Protein AF-A0A9E4F9D2-F1 (afdb_monomer)

Sequence (145 aa):
MTLATIIHDRTNDGTSIVEFLFAVMRDELDGFKPCHRLDAAKLLVKYDRDEARNYLLDYPPEPSQPGLDSRSPVDTYFNQKLAKVIQESTDDGRTVCRFLINVMDGALSAFKPHHRLSAARELLENMPPPVVPAKNLITLEETRL

Mean predicted aligned error: 12.25 Å

Nearest PDB structures (foldseek):
  2nl9-assembly1_A  TM=3.332E-01  e=7.134E+00  Mus musculus
  3spf-assembly1_A  TM=2.859E-01  e=7.510E+00  Homo sapiens
  7ya5-assembly1_A  TM=2.833E-01  e=9.705E+00  Homo sapiens

Structure (mmCIF, N/CA/C/O backbone):
data_AF-A0A9E4F9D2-F1
#
_entry.id   AF-A0A9E4F9D2-F1
#
loop_
_atom_site.group_PDB
_atom_site.id
_atom_site.type_symbol
_atom_site.label_atom_id
_atom_site.label_alt_id
_atom_site.label_comp_id
_atom_site.label_asym_id
_atom_site.label_entity_id
_atom_site.label_seq_id
_atom_site.pdbx_PDB_ins_code
_atom_site.Cartn_x
_atom_site.Cartn_y
_atom_site.Cartn_z
_atom_site.occupancy
_atom_site.B_iso_or_equiv
_atom_site.auth_seq_id
_atom_site.auth_comp_id
_atom_site.auth_asym_id
_atom_site.auth_atom_id
_atom_site.pdbx_PDB_model_num
ATOM 1 N N . MET A 1 1 ? -10.529 3.020 21.271 1.00 57.06 1 MET A N 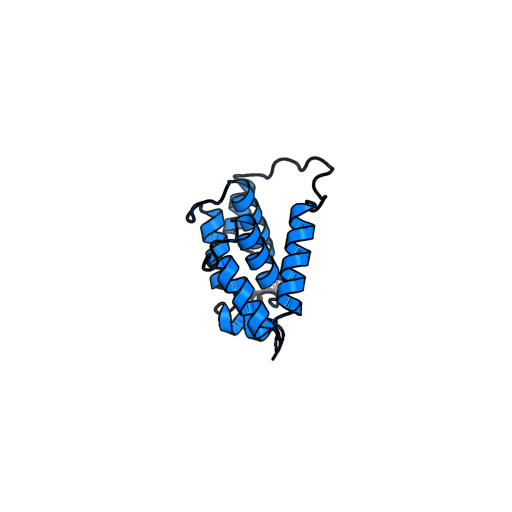1
ATOM 2 C CA . MET A 1 1 ? -9.262 2.618 20.618 1.00 57.06 1 MET A CA 1
ATOM 3 C C . MET A 1 1 ? -9.171 3.386 19.309 1.00 57.06 1 MET A C 1
ATOM 5 O O . MET A 1 1 ? -10.191 3.473 18.641 1.00 57.06 1 MET A O 1
ATOM 9 N N . THR A 1 2 ? -8.047 4.026 18.981 1.00 71.06 2 THR A N 1
ATOM 10 C CA . THR A 1 2 ? -7.971 4.861 17.765 1.00 71.06 2 THR A CA 1
ATOM 11 C C . THR A 1 2 ? -7.719 4.000 16.525 1.00 71.06 2 THR A C 1
ATOM 13 O O . THR A 1 2 ? -7.224 2.878 16.638 1.00 71.06 2 THR A O 1
ATOM 16 N N . LEU A 1 3 ? -8.046 4.520 15.335 1.00 66.06 3 LEU A N 1
ATOM 17 C CA . LEU A 1 3 ? -7.770 3.842 14.062 1.00 66.06 3 LEU A CA 1
ATOM 18 C C . LEU A 1 3 ? -6.274 3.525 13.905 1.00 66.06 3 LEU A C 1
ATOM 20 O O . LEU A 1 3 ? -5.932 2.416 13.517 1.00 66.06 3 LEU A O 1
ATOM 24 N N . ALA A 1 4 ? -5.400 4.445 14.318 1.00 65.06 4 ALA A N 1
ATOM 25 C CA . ALA A 1 4 ? -3.956 4.231 14.368 1.00 65.06 4 ALA A CA 1
ATOM 26 C C . ALA A 1 4 ? -3.570 3.002 15.210 1.00 65.06 4 ALA A C 1
ATOM 28 O O . ALA A 1 4 ? -2.831 2.146 14.733 1.00 65.06 4 ALA A O 1
ATOM 29 N N . THR A 1 5 ? -4.110 2.859 16.431 1.00 64.50 5 THR A N 1
ATOM 30 C CA . THR A 1 5 ? -3.840 1.681 17.281 1.00 64.50 5 THR A CA 1
ATOM 31 C C . THR A 1 5 ? -4.301 0.387 16.610 1.00 64.50 5 THR A C 1
ATOM 33 O O . THR A 1 5 ? -3.622 -0.629 16.674 1.00 64.50 5 THR A O 1
ATOM 36 N N . ILE A 1 6 ? -5.451 0.420 15.934 1.00 69.38 6 ILE A N 1
ATOM 37 C CA . ILE A 1 6 ? -5.986 -0.746 15.225 1.00 69.38 6 ILE A CA 1
ATOM 38 C C . ILE A 1 6 ? -5.085 -1.128 14.049 1.00 69.38 6 ILE A C 1
ATOM 40 O O . ILE A 1 6 ? -4.871 -2.318 13.826 1.00 69.38 6 ILE A O 1
ATOM 44 N N . ILE A 1 7 ? -4.570 -0.144 13.309 1.00 67.00 7 ILE A N 1
ATOM 45 C CA . ILE A 1 7 ? -3.649 -0.386 12.199 1.00 67.00 7 ILE A CA 1
ATOM 46 C C . ILE A 1 7 ? -2.367 -1.024 12.735 1.00 67.00 7 ILE A C 1
ATOM 48 O O . ILE A 1 7 ? -2.033 -2.108 12.272 1.00 67.00 7 ILE A O 1
ATOM 52 N N . HIS A 1 8 ? -1.728 -0.446 13.759 1.00 72.81 8 HIS A N 1
ATOM 53 C CA . HIS A 1 8 ? -0.533 -1.028 14.387 1.00 72.81 8 HIS A CA 1
ATOM 54 C C . HIS A 1 8 ? -0.723 -2.500 14.780 1.00 72.81 8 HIS A C 1
ATOM 56 O O . HIS A 1 8 ? 0.082 -3.349 14.394 1.00 72.81 8 HIS A O 1
ATOM 62 N N . ASP A 1 9 ? -1.821 -2.818 15.471 1.00 72.88 9 ASP A N 1
ATOM 63 C CA . ASP A 1 9 ? -2.114 -4.179 15.932 1.00 72.88 9 ASP A CA 1
ATOM 64 C C . ASP A 1 9 ? -2.363 -5.167 14.780 1.00 72.88 9 ASP A C 1
ATOM 66 O O . ASP A 1 9 ? -2.122 -6.367 14.914 1.00 72.88 9 ASP A O 1
ATOM 70 N N . ARG A 1 10 ? -2.912 -4.691 13.656 1.00 73.12 10 ARG A N 1
ATOM 71 C CA . ARG A 1 10 ? -3.367 -5.546 12.548 1.00 73.12 10 ARG A CA 1
ATOM 72 C C . ARG A 1 10 ? -2.365 -5.670 11.412 1.00 73.12 10 ARG A C 1
ATOM 74 O O . ARG A 1 10 ? -2.455 -6.638 10.665 1.00 73.12 10 ARG A O 1
ATOM 81 N N . THR A 1 11 ? -1.450 -4.717 11.274 1.00 73.38 11 THR A N 1
ATOM 82 C CA . THR A 1 11 ? -0.477 -4.669 10.176 1.00 73.38 11 THR A CA 1
ATOM 83 C C . THR A 1 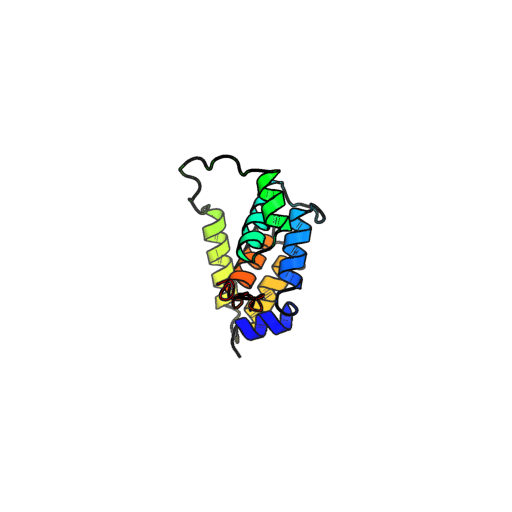11 ? 0.955 -4.917 10.642 1.00 73.38 11 THR A C 1
ATOM 85 O O . THR A 1 11 ? 1.887 -4.749 9.850 1.00 73.38 11 THR A O 1
ATOM 88 N N . ASN A 1 12 ? 1.125 -5.356 11.895 1.00 77.88 12 ASN A N 1
ATOM 89 C CA . ASN A 1 12 ? 2.418 -5.528 12.551 1.00 77.88 12 ASN A CA 1
ATOM 90 C C . ASN A 1 12 ? 3.228 -4.223 12.505 1.00 77.88 12 ASN A C 1
ATOM 92 O O . ASN A 1 12 ? 4.269 -4.153 11.854 1.00 77.88 12 ASN A O 1
ATOM 96 N N . ASP A 1 13 ? 2.699 -3.167 13.129 1.00 72.31 13 ASP A N 1
ATOM 97 C CA . ASP A 1 13 ? 3.336 -1.842 13.162 1.00 72.31 13 ASP A CA 1
ATOM 98 C C . ASP A 1 13 ? 3.541 -1.228 11.760 1.00 72.31 13 ASP A C 1
ATOM 100 O O . ASP A 1 13 ? 4.518 -0.540 11.483 1.00 72.31 13 ASP A O 1
ATOM 104 N N . GLY A 1 14 ? 2.644 -1.538 10.817 1.00 74.31 14 GLY A N 1
ATOM 105 C CA . GLY A 1 14 ? 2.768 -1.097 9.427 1.00 74.31 14 GLY A CA 1
ATOM 106 C C . GLY A 1 14 ? 3.733 -1.906 8.567 1.00 74.31 14 GLY A C 1
ATOM 107 O O . GLY A 1 14 ? 3.806 -1.663 7.360 1.00 74.31 14 GLY A O 1
ATOM 108 N N . THR A 1 15 ? 4.433 -2.886 9.146 1.00 80.62 15 THR A N 1
ATOM 109 C CA . THR A 1 15 ? 5.421 -3.719 8.444 1.00 80.62 15 THR A CA 1
ATOM 110 C C . THR A 1 15 ? 4.808 -4.406 7.230 1.00 80.62 15 THR A C 1
ATOM 112 O O . THR A 1 15 ? 5.342 -4.285 6.134 1.00 80.62 15 THR A O 1
ATOM 115 N N . SER A 1 16 ? 3.633 -5.021 7.383 1.00 81.50 16 SER A N 1
ATOM 116 C CA . SER A 1 16 ? 2.950 -5.705 6.271 1.00 81.50 16 SER A CA 1
ATOM 117 C C . SER A 1 16 ? 2.554 -4.766 5.123 1.00 81.50 16 SER A C 1
ATOM 119 O O . SER A 1 16 ? 2.567 -5.168 3.962 1.00 81.50 16 SER A O 1
ATOM 121 N N . ILE A 1 17 ? 2.256 -3.492 5.414 1.00 82.38 17 ILE A N 1
ATOM 122 C CA . ILE A 1 17 ? 1.947 -2.497 4.376 1.00 82.38 17 ILE A CA 1
ATOM 123 C C . ILE A 1 17 ? 3.220 -2.140 3.601 1.00 82.38 17 ILE A C 1
ATOM 125 O O . ILE A 1 17 ? 3.205 -2.029 2.376 1.00 82.38 17 ILE A O 1
ATOM 129 N N . VAL A 1 18 ? 4.336 -1.979 4.315 1.00 84.75 18 VAL A N 1
ATOM 130 C CA . VAL A 1 18 ? 5.647 -1.688 3.724 1.00 84.75 18 VAL A CA 1
ATOM 131 C C . VAL A 1 18 ? 6.144 -2.870 2.888 1.00 84.75 18 VAL A C 1
ATOM 133 O O . VAL A 1 18 ? 6.594 -2.662 1.764 1.00 84.75 18 VAL A O 1
ATOM 136 N N . GLU A 1 19 ? 6.014 -4.099 3.388 1.00 86.56 19 GLU A N 1
ATOM 137 C CA . GLU A 1 19 ? 6.343 -5.331 2.659 1.00 86.56 19 GLU A CA 1
ATOM 138 C C . GLU A 1 19 ? 5.520 -5.461 1.377 1.00 86.56 19 GLU A C 1
ATOM 140 O O . GLU A 1 19 ? 6.087 -5.701 0.313 1.00 86.56 19 GLU A O 1
ATOM 145 N N . PHE A 1 20 ? 4.207 -5.211 1.446 1.00 89.88 20 PHE A N 1
ATOM 146 C CA . PHE A 1 20 ? 3.351 -5.180 0.262 1.00 89.88 20 PHE A CA 1
ATOM 147 C C . PHE A 1 20 ? 3.852 -4.167 -0.778 1.00 89.88 20 PHE A C 1
ATOM 149 O O . PHE A 1 20 ? 3.965 -4.497 -1.958 1.00 89.88 20 PHE A O 1
ATOM 156 N N . LEU A 1 21 ? 4.180 -2.940 -0.362 1.00 88.75 21 LEU A N 1
ATOM 157 C CA . LEU A 1 21 ? 4.671 -1.916 -1.285 1.00 88.75 21 LEU A CA 1
ATOM 158 C C . LEU A 1 21 ? 6.021 -2.285 -1.910 1.00 88.75 21 LEU A C 1
ATOM 160 O O . LEU A 1 21 ? 6.216 -2.041 -3.101 1.00 88.75 21 LEU A O 1
ATOM 164 N N . PHE A 1 22 ? 6.931 -2.896 -1.146 1.00 89.50 22 PHE A N 1
ATOM 165 C CA . PHE A 1 22 ? 8.183 -3.420 -1.694 1.00 89.50 22 PHE A CA 1
ATOM 166 C C . PHE A 1 22 ? 7.932 -4.542 -2.703 1.00 89.50 22 PHE A C 1
ATOM 168 O O . PHE A 1 22 ? 8.515 -4.505 -3.785 1.00 89.50 22 PHE A O 1
ATOM 175 N N . ALA A 1 23 ? 7.020 -5.469 -2.405 1.00 89.31 23 ALA A N 1
ATOM 176 C CA . ALA A 1 23 ? 6.654 -6.550 -3.315 1.00 89.31 23 ALA A CA 1
ATOM 177 C C . ALA A 1 23 ? 6.051 -6.016 -4.629 1.00 89.31 23 ALA A C 1
ATOM 179 O O . ALA A 1 23 ? 6.384 -6.496 -5.712 1.00 89.31 23 ALA A O 1
ATOM 180 N N . VAL A 1 24 ? 5.226 -4.961 -4.572 1.00 90.19 24 VAL A N 1
ATOM 181 C CA . VAL A 1 24 ? 4.737 -4.269 -5.781 1.00 90.19 24 VAL A CA 1
ATOM 182 C C . VAL A 1 24 ? 5.885 -3.606 -6.547 1.00 90.19 24 VAL A C 1
ATOM 184 O O . VAL A 1 24 ? 5.975 -3.760 -7.763 1.00 90.19 24 VAL A O 1
ATOM 187 N N . MET A 1 25 ? 6.761 -2.864 -5.862 1.00 91.75 25 MET A N 1
ATOM 188 C CA . MET A 1 25 ? 7.877 -2.143 -6.487 1.00 91.75 25 MET A CA 1
ATOM 189 C C . MET A 1 25 ? 8.853 -3.091 -7.202 1.00 91.75 25 MET A C 1
ATOM 191 O O . MET A 1 25 ? 9.289 -2.800 -8.318 1.00 91.75 25 MET A O 1
ATOM 195 N N . ARG A 1 26 ? 9.154 -4.235 -6.578 1.00 90.94 26 ARG A N 1
ATOM 196 C CA . ARG A 1 26 ? 10.083 -5.263 -7.072 1.00 90.94 26 ARG A CA 1
ATOM 197 C C . ARG A 1 26 ? 9.474 -6.225 -8.092 1.00 90.94 26 ARG A C 1
ATOM 199 O O . ARG A 1 26 ? 10.175 -7.112 -8.562 1.00 90.94 26 ARG A O 1
ATOM 206 N N . ASP A 1 27 ? 8.210 -6.021 -8.469 1.00 90.50 27 ASP A N 1
ATOM 207 C CA . ASP A 1 27 ? 7.481 -6.893 -9.398 1.00 90.50 27 ASP A CA 1
ATOM 208 C C . ASP A 1 27 ? 7.313 -8.339 -8.898 1.00 90.50 27 ASP A C 1
ATOM 210 O O . ASP A 1 27 ? 7.310 -9.290 -9.674 1.00 90.50 27 ASP A O 1
ATOM 214 N N . GLU A 1 28 ? 7.168 -8.513 -7.585 1.00 91.12 28 GLU A N 1
ATOM 215 C CA . GLU A 1 28 ? 6.971 -9.818 -6.938 1.00 91.12 28 GLU A CA 1
ATOM 216 C C . GLU A 1 28 ? 5.489 -10.243 -6.924 1.00 91.12 28 GLU A C 1
ATOM 218 O O . GLU A 1 28 ? 5.163 -11.362 -6.530 1.00 91.12 28 GLU A O 1
ATOM 223 N N . LEU A 1 29 ? 4.577 -9.352 -7.340 1.00 87.19 29 LEU A N 1
ATOM 224 C CA . LEU A 1 29 ? 3.130 -9.574 -7.347 1.00 87.19 29 LEU A CA 1
ATOM 225 C C . LEU A 1 29 ? 2.532 -9.446 -8.750 1.00 87.19 29 LEU A C 1
ATOM 227 O O . LEU A 1 29 ? 2.694 -8.433 -9.433 1.00 87.19 29 LEU A O 1
ATOM 231 N N . ASP A 1 30 ? 1.716 -10.430 -9.124 1.00 85.06 30 ASP A N 1
ATOM 232 C CA . ASP A 1 30 ? 1.030 -10.445 -10.413 1.00 85.06 30 ASP A CA 1
ATOM 233 C C . ASP A 1 30 ? 0.006 -9.308 -10.571 1.00 85.06 30 ASP A C 1
ATOM 235 O O . ASP A 1 30 ? -0.683 -8.881 -9.638 1.00 85.06 30 ASP A O 1
ATOM 239 N N . GLY A 1 31 ? -0.142 -8.840 -11.812 1.00 83.88 31 GLY A N 1
ATOM 240 C CA . GLY A 1 31 ? -1.143 -7.843 -12.205 1.00 83.88 31 GLY A CA 1
ATOM 241 C C . GLY A 1 31 ? -0.723 -6.382 -12.004 1.00 83.88 31 GLY A C 1
ATOM 242 O O . GLY A 1 31 ? -1.426 -5.478 -12.471 1.00 83.88 31 GLY A O 1
ATOM 243 N N . PHE A 1 32 ? 0.428 -6.112 -11.383 1.00 87.75 32 PHE A N 1
ATOM 244 C CA . PHE A 1 32 ? 0.931 -4.754 -11.173 1.00 87.75 32 PHE A CA 1
ATOM 245 C C . PHE A 1 32 ? 1.758 -4.245 -12.366 1.00 87.75 32 PHE A C 1
ATOM 247 O O . PHE A 1 32 ? 2.914 -4.591 -12.582 1.00 87.75 32 PHE A O 1
ATOM 254 N N . LYS A 1 33 ? 1.142 -3.357 -13.153 1.00 86.31 33 LYS A N 1
ATOM 255 C CA . LYS A 1 33 ? 1.801 -2.593 -14.234 1.00 86.31 33 LYS A CA 1
ATOM 256 C C . LYS A 1 33 ? 2.935 -1.676 -13.727 1.00 86.31 33 LYS A C 1
ATOM 258 O O . LYS A 1 33 ? 2.846 -1.228 -12.585 1.00 86.31 33 LYS A O 1
ATOM 263 N N . PRO A 1 34 ? 3.893 -1.266 -14.587 1.00 85.94 34 PRO A N 1
ATOM 264 C CA . PRO A 1 34 ? 4.993 -0.365 -14.215 1.00 85.94 34 PRO A CA 1
ATOM 265 C C . PRO A 1 34 ? 4.570 0.926 -13.495 1.00 85.94 34 PRO A C 1
ATOM 267 O O . PRO A 1 34 ? 5.210 1.326 -12.529 1.00 85.94 34 PRO A O 1
ATOM 270 N N . CYS A 1 35 ? 3.446 1.540 -13.888 1.00 82.44 35 CYS A N 1
ATOM 271 C CA . CYS A 1 35 ? 2.925 2.737 -13.215 1.00 82.44 35 CYS A CA 1
ATOM 272 C C . CYS A 1 35 ? 2.605 2.500 -11.728 1.00 82.44 35 CYS A C 1
ATOM 274 O O . CYS A 1 35 ? 2.870 3.360 -10.898 1.00 82.44 35 CYS A O 1
ATOM 276 N N . HIS A 1 36 ? 2.124 1.307 -11.368 1.00 86.25 36 HIS A N 1
ATOM 277 C CA . HIS A 1 36 ? 1.863 0.941 -9.978 1.00 86.25 36 HIS A CA 1
ATOM 278 C C . HIS A 1 36 ? 3.154 0.757 -9.170 1.00 86.25 36 HIS A C 1
ATOM 280 O O . HIS A 1 36 ? 3.166 1.028 -7.973 1.00 86.25 36 HIS A O 1
ATOM 286 N N . ARG A 1 37 ? 4.242 0.316 -9.814 1.00 89.50 37 ARG A N 1
ATOM 287 C CA . ARG A 1 37 ? 5.562 0.167 -9.177 1.00 89.50 37 ARG A CA 1
ATOM 288 C C . ARG A 1 37 ? 6.145 1.531 -8.829 1.00 89.50 37 ARG A C 1
ATOM 290 O O . ARG A 1 37 ? 6.618 1.732 -7.715 1.00 89.50 37 ARG A O 1
ATOM 297 N N . LEU A 1 38 ? 6.012 2.491 -9.749 1.00 87.19 38 LEU A N 1
ATOM 298 C CA . LEU A 1 38 ? 6.362 3.892 -9.507 1.00 87.19 38 LEU A CA 1
ATOM 299 C C . LEU A 1 38 ? 5.519 4.498 -8.380 1.00 87.19 38 LEU A C 1
ATOM 301 O O . LEU A 1 38 ? 6.056 5.197 -7.525 1.00 87.19 38 LEU A O 1
ATOM 305 N N . ASP A 1 39 ? 4.217 4.216 -8.340 1.00 84.56 39 ASP A N 1
ATOM 306 C CA . ASP A 1 39 ? 3.350 4.700 -7.262 1.00 84.56 39 ASP A CA 1
ATOM 307 C C . ASP A 1 39 ? 3.703 4.071 -5.905 1.00 84.56 39 ASP A C 1
ATOM 309 O O . ASP A 1 39 ? 3.745 4.779 -4.898 1.00 84.56 39 ASP A O 1
ATOM 313 N N . ALA A 1 40 ? 4.048 2.780 -5.871 1.00 86.12 40 ALA A N 1
ATOM 314 C CA . ALA A 1 40 ? 4.552 2.123 -4.668 1.00 86.12 40 ALA A CA 1
ATOM 315 C C . ALA A 1 40 ? 5.878 2.740 -4.192 1.00 86.12 40 ALA A C 1
ATOM 317 O O . ALA A 1 40 ? 6.016 3.055 -3.009 1.00 86.12 40 ALA A O 1
ATOM 318 N N . ALA A 1 41 ? 6.817 3.001 -5.106 1.00 86.62 41 ALA A N 1
ATOM 319 C CA . ALA A 1 41 ? 8.082 3.659 -4.790 1.00 86.62 41 ALA A CA 1
ATOM 320 C C . ALA A 1 41 ? 7.872 5.081 -4.235 1.00 86.62 41 ALA A C 1
ATOM 322 O O . ALA A 1 41 ? 8.468 5.444 -3.221 1.00 86.62 41 ALA A O 1
ATOM 323 N N . LYS A 1 42 ? 6.961 5.873 -4.821 1.00 84.69 42 LYS A N 1
ATOM 324 C CA . LYS A 1 42 ? 6.591 7.204 -4.298 1.00 84.69 42 LYS A CA 1
ATOM 325 C C . LYS A 1 42 ? 6.031 7.127 -2.876 1.00 84.69 42 LYS A C 1
ATOM 327 O O . LYS A 1 42 ? 6.382 7.958 -2.038 1.00 84.69 42 LYS A O 1
ATOM 332 N N . LEU A 1 43 ? 5.176 6.138 -2.597 1.00 83.75 43 LEU A N 1
ATOM 333 C CA . LEU A 1 43 ? 4.650 5.910 -1.250 1.00 83.75 43 LEU A CA 1
ATOM 334 C C . LEU A 1 43 ? 5.773 5.526 -0.279 1.00 83.75 43 LEU A C 1
ATOM 336 O O . LEU A 1 43 ? 5.848 6.108 0.795 1.00 83.75 43 LEU A O 1
ATOM 340 N N . LEU A 1 44 ? 6.683 4.629 -0.665 1.00 84.44 44 LEU A N 1
ATOM 341 C CA . LEU A 1 44 ? 7.817 4.202 0.164 1.00 84.44 44 LEU A CA 1
ATOM 342 C C . LEU A 1 44 ? 8.809 5.339 0.470 1.00 84.44 44 LEU A C 1
ATOM 344 O O . LEU A 1 44 ? 9.312 5.420 1.591 1.00 84.44 44 LEU A O 1
ATOM 348 N N . VAL A 1 45 ? 9.054 6.257 -0.471 1.00 83.19 45 VAL A N 1
ATOM 349 C CA . VAL A 1 45 ? 9.925 7.429 -0.247 1.00 83.19 45 VAL A CA 1
ATOM 350 C C . VAL A 1 45 ? 9.373 8.358 0.835 1.00 83.19 45 VAL A C 1
ATOM 352 O O . VAL A 1 45 ? 10.149 8.896 1.625 1.00 83.19 45 VAL A O 1
ATOM 355 N N . LYS A 1 46 ? 8.045 8.499 0.941 1.00 74.50 46 LYS A N 1
ATOM 356 C CA . LYS A 1 46 ? 7.398 9.277 2.016 1.00 74.50 46 LYS A CA 1
ATOM 357 C C . LYS A 1 46 ? 7.691 8.709 3.418 1.00 74.50 46 LYS A C 1
ATOM 359 O O . LYS A 1 46 ? 7.572 9.440 4.395 1.00 74.50 46 LYS A O 1
ATOM 364 N N . TYR A 1 47 ? 8.108 7.444 3.507 1.00 71.88 47 TYR A N 1
ATOM 365 C CA . TYR A 1 47 ? 8.485 6.743 4.743 1.00 71.88 47 TYR A CA 1
ATOM 366 C C . TYR A 1 47 ? 10.004 6.513 4.857 1.00 71.88 47 TYR A C 1
ATOM 368 O O . TYR A 1 47 ? 10.440 5.594 5.550 1.00 71.88 47 TYR A O 1
ATOM 376 N N . ASP A 1 48 ? 10.799 7.343 4.172 1.00 77.31 48 ASP A N 1
ATOM 377 C CA . ASP A 1 48 ? 12.267 7.378 4.232 1.00 77.31 48 ASP A CA 1
ATOM 378 C C . ASP A 1 48 ? 12.933 6.023 3.932 1.00 77.31 48 ASP A C 1
ATOM 380 O O . ASP A 1 48 ? 13.814 5.535 4.642 1.00 77.31 48 ASP A O 1
ATOM 384 N N . ARG A 1 49 ? 12.464 5.364 2.865 1.00 80.12 49 ARG A N 1
ATOM 385 C CA . ARG A 1 49 ? 13.065 4.129 2.352 1.00 80.12 49 ARG A CA 1
ATOM 386 C C . ARG A 1 49 ? 14.042 4.441 1.221 1.00 80.12 49 ARG A C 1
ATOM 388 O O . ARG A 1 49 ? 13.628 4.717 0.096 1.00 80.12 49 ARG A O 1
ATOM 395 N N . ASP A 1 50 ? 15.336 4.348 1.519 1.00 78.62 50 ASP A N 1
ATOM 396 C CA . ASP A 1 50 ? 16.419 4.652 0.570 1.00 78.62 50 ASP A CA 1
ATOM 397 C C . ASP A 1 50 ? 16.371 3.790 -0.699 1.00 78.62 50 ASP A C 1
ATOM 399 O O . ASP A 1 50 ? 16.613 4.286 -1.796 1.00 78.62 50 ASP A O 1
ATOM 403 N N . GLU A 1 51 ? 15.981 2.519 -0.581 1.00 82.12 51 GLU A N 1
ATOM 404 C CA . GLU A 1 51 ? 15.829 1.621 -1.733 1.00 82.12 51 GLU A CA 1
ATOM 405 C C . GLU A 1 51 ? 14.794 2.148 -2.742 1.00 82.12 51 GLU A C 1
ATOM 407 O O . GLU A 1 51 ? 15.039 2.141 -3.946 1.00 82.12 51 GLU A O 1
ATOM 412 N N . ALA A 1 52 ? 13.670 2.688 -2.262 1.00 80.94 52 ALA A N 1
ATOM 413 C CA . ALA A 1 52 ? 12.655 3.285 -3.126 1.00 80.94 52 ALA A CA 1
ATOM 414 C C . ALA A 1 52 ? 13.117 4.617 -3.735 1.00 80.94 52 ALA A C 1
ATOM 416 O O . ALA A 1 52 ? 12.753 4.942 -4.866 1.00 80.94 52 ALA A O 1
ATOM 417 N N . ARG A 1 53 ? 13.949 5.379 -3.012 1.00 83.69 53 ARG A N 1
ATOM 418 C CA . ARG A 1 53 ? 14.569 6.602 -3.540 1.00 83.69 53 ARG A CA 1
ATOM 419 C C . ARG A 1 53 ? 15.496 6.271 -4.708 1.00 83.69 53 ARG A C 1
ATOM 421 O O . ARG A 1 53 ? 15.395 6.920 -5.743 1.00 83.69 53 ARG A O 1
ATOM 428 N N . ASN A 1 54 ? 16.327 5.238 -4.567 1.00 84.00 54 ASN A N 1
ATOM 429 C CA . ASN A 1 54 ? 17.213 4.763 -5.632 1.00 84.00 54 ASN A CA 1
ATOM 430 C C . ASN A 1 54 ? 16.416 4.239 -6.833 1.00 84.00 54 ASN A C 1
ATOM 432 O O . ASN A 1 54 ? 16.708 4.608 -7.965 1.00 84.00 54 ASN A O 1
ATOM 436 N N . TYR A 1 55 ? 15.340 3.487 -6.585 1.00 84.06 55 TYR A N 1
ATOM 437 C CA . TYR A 1 55 ? 14.448 3.021 -7.646 1.00 84.06 55 TYR A CA 1
ATOM 438 C C . TYR A 1 55 ? 13.889 4.174 -8.499 1.00 84.06 55 TYR A C 1
ATOM 440 O O . TYR A 1 55 ? 13.859 4.081 -9.723 1.00 84.06 55 TYR A O 1
ATOM 448 N N . LEU A 1 56 ? 13.479 5.288 -7.878 1.00 82.69 56 LEU A N 1
ATOM 449 C CA . LEU A 1 56 ? 12.988 6.468 -8.606 1.00 82.69 56 LEU A CA 1
ATOM 450 C C . LEU A 1 56 ? 14.086 7.237 -9.360 1.00 82.69 56 LEU A C 1
ATOM 452 O O . LEU A 1 56 ? 13.755 8.012 -10.254 1.00 82.69 56 LEU A O 1
ATOM 456 N N . LEU A 1 57 ? 15.364 7.056 -9.012 1.00 82.69 57 LEU A N 1
ATOM 457 C CA . LEU A 1 57 ? 16.484 7.614 -9.778 1.00 82.69 57 LEU A CA 1
ATOM 458 C C . LEU A 1 57 ? 16.748 6.797 -11.046 1.00 82.69 57 LEU A C 1
ATOM 460 O O . LEU A 1 57 ? 16.999 7.380 -12.098 1.00 82.69 57 LEU A O 1
ATOM 464 N N . ASP A 1 58 ? 16.644 5.470 -10.948 1.00 80.88 58 ASP A N 1
ATOM 465 C CA . ASP A 1 58 ? 16.845 4.550 -12.075 1.00 80.88 58 ASP A CA 1
ATOM 466 C C . ASP A 1 58 ? 15.648 4.540 -13.040 1.00 80.88 58 ASP A C 1
ATOM 468 O O . ASP A 1 58 ? 15.805 4.338 -14.246 1.00 80.88 58 ASP A O 1
ATOM 472 N N . TYR A 1 59 ? 14.449 4.805 -12.516 1.00 75.06 59 TYR A N 1
ATOM 473 C CA . TYR A 1 59 ? 13.198 4.888 -13.266 1.00 75.06 59 TYR A CA 1
ATOM 474 C C . TYR A 1 59 ? 12.512 6.230 -12.989 1.00 75.06 59 TYR A C 1
ATOM 476 O O . TYR A 1 59 ? 11.483 6.269 -12.300 1.00 75.06 59 TYR A O 1
ATOM 484 N N . PRO A 1 60 ? 13.070 7.346 -13.496 1.00 66.25 60 PRO A N 1
ATOM 485 C CA . PRO A 1 60 ? 12.488 8.656 -13.271 1.00 66.25 60 PRO A CA 1
ATOM 486 C C . PRO A 1 60 ? 11.058 8.666 -13.822 1.00 66.25 60 PRO A C 1
ATOM 488 O O . PRO A 1 60 ? 10.834 8.221 -14.953 1.00 66.25 60 PRO A O 1
ATOM 491 N N . PRO A 1 61 ? 10.069 9.142 -13.044 1.00 63.16 61 PRO A N 1
ATOM 492 C CA . PRO A 1 61 ? 8.722 9.291 -13.564 1.00 63.16 61 PRO A CA 1
ATOM 493 C C . PRO A 1 61 ? 8.780 10.209 -14.785 1.00 63.16 61 PRO A C 1
ATOM 495 O O . PRO A 1 61 ? 9.454 11.242 -14.746 1.00 63.16 61 PRO A O 1
ATOM 498 N N . GLU A 1 62 ? 8.084 9.842 -15.866 1.00 61.47 62 GLU A N 1
ATOM 499 C CA . GLU A 1 62 ? 7.937 10.754 -16.999 1.00 61.47 62 GLU A CA 1
ATOM 500 C C . GLU A 1 62 ? 7.432 12.110 -16.482 1.00 61.47 62 GLU A C 1
ATOM 502 O O . GLU A 1 62 ? 6.581 12.130 -15.582 1.00 61.47 62 GLU A O 1
ATOM 507 N N . PRO A 1 63 ? 7.963 13.238 -16.993 1.00 53.22 63 PRO A N 1
ATOM 508 C CA . PRO A 1 63 ? 7.532 14.557 -16.561 1.00 53.22 63 PRO A CA 1
ATOM 509 C C . PRO A 1 63 ? 6.015 14.635 -16.693 1.00 53.22 63 PRO A C 1
ATOM 511 O O . PRO A 1 63 ? 5.471 14.514 -17.792 1.00 53.22 63 PRO A O 1
ATOM 514 N N . SER A 1 64 ? 5.342 14.785 -15.551 1.00 50.72 64 SER A N 1
ATOM 515 C CA . SER A 1 64 ? 3.890 14.841 -15.470 1.00 50.72 64 SER A CA 1
ATOM 516 C C . SER A 1 64 ? 3.387 15.861 -16.483 1.00 50.72 64 SER A C 1
ATOM 518 O O . SER A 1 64 ? 3.698 17.049 -16.369 1.00 50.72 64 SER A O 1
ATOM 520 N N . GLN A 1 65 ? 2.616 15.423 -17.482 1.00 44.12 65 GLN A N 1
ATOM 521 C CA . GLN A 1 65 ? 1.896 16.373 -18.318 1.00 44.12 65 GLN A CA 1
ATOM 522 C C . GLN A 1 65 ? 1.012 17.228 -17.394 1.00 44.12 65 GLN A C 1
ATOM 524 O O . GLN A 1 65 ? 0.274 16.663 -16.576 1.00 44.12 65 GLN A O 1
ATOM 529 N N . PRO A 1 66 ? 1.087 18.568 -17.474 1.00 37.53 66 PRO A N 1
ATOM 530 C CA . PRO A 1 66 ? 0.263 19.440 -16.649 1.00 37.53 66 PRO A CA 1
ATOM 531 C C . PRO A 1 66 ? -1.211 19.164 -16.980 1.00 37.53 66 PRO A C 1
ATOM 533 O O . PRO A 1 66 ? -1.680 19.491 -18.067 1.00 37.53 66 PRO A O 1
ATOM 536 N N . GLY A 1 67 ? -1.922 18.492 -16.069 1.00 45.25 67 GLY A N 1
ATOM 537 C CA . GLY A 1 67 ? -3.333 18.120 -16.247 1.00 45.25 67 GLY A CA 1
ATOM 538 C C . GLY A 1 67 ? -3.770 16.793 -15.611 1.00 45.25 67 GLY A C 1
ATOM 539 O O . GLY A 1 67 ? -4.968 16.583 -15.416 1.00 45.25 67 GLY A O 1
ATOM 540 N N . LEU A 1 68 ? -2.833 15.914 -15.236 1.00 44.47 68 LEU A N 1
ATOM 541 C CA . LEU A 1 68 ? -3.135 14.581 -14.681 1.00 44.47 68 LEU A CA 1
ATOM 542 C C . LEU A 1 68 ? -3.315 14.523 -13.149 1.00 44.47 68 LEU A C 1
ATOM 544 O O . LEU A 1 68 ? -3.335 13.440 -12.577 1.00 44.47 68 LEU A O 1
ATOM 548 N N . ASP A 1 69 ? -3.541 15.666 -12.492 1.00 44.22 69 ASP A N 1
ATOM 549 C CA . ASP A 1 69 ? -4.085 15.728 -11.117 1.00 44.22 69 ASP A CA 1
ATOM 550 C C . ASP A 1 69 ? -5.616 15.574 -11.076 1.00 44.22 69 ASP A C 1
ATOM 552 O O . ASP A 1 69 ? -6.266 15.693 -10.032 1.00 44.22 69 ASP A O 1
ATOM 556 N N . SER A 1 70 ? -6.232 15.292 -12.220 1.00 43.47 70 SER A N 1
ATOM 557 C CA . SER A 1 70 ? -7.643 14.959 -12.291 1.00 43.47 70 SER A CA 1
ATOM 558 C C . SER A 1 70 ? -7.833 13.527 -11.791 1.00 43.47 70 SER A C 1
ATOM 560 O O . SER A 1 70 ? -7.751 12.571 -12.557 1.00 43.47 70 SER A O 1
ATOM 562 N N . ARG A 1 71 ? -8.092 13.385 -10.478 1.00 48.38 71 ARG A N 1
ATOM 563 C CA . ARG A 1 71 ? -8.714 12.184 -9.888 1.00 48.38 71 ARG A CA 1
ATOM 564 C C . ARG A 1 71 ? -9.715 11.640 -10.900 1.00 48.38 71 ARG A C 1
ATOM 566 O O . ARG A 1 71 ? -10.671 12.345 -11.239 1.00 48.38 71 ARG A O 1
ATOM 573 N N . SER A 1 72 ? -9.483 10.436 -11.416 1.00 47.31 72 SER A N 1
ATOM 574 C CA . SER A 1 72 ? -10.369 9.882 -12.431 1.00 47.31 72 SER A CA 1
ATOM 575 C C . SER A 1 72 ? -11.799 9.866 -11.870 1.00 47.31 72 SER A C 1
ATOM 577 O O . SER A 1 72 ? -11.993 9.596 -10.677 1.00 47.31 72 SER A O 1
ATOM 579 N N . PRO A 1 73 ? -12.838 10.124 -12.680 1.00 48.16 73 PRO A N 1
ATOM 580 C CA . PRO A 1 73 ? -14.224 9.929 -12.251 1.00 48.16 73 PRO A CA 1
ATOM 581 C C . PRO A 1 73 ? -14.450 8.523 -11.665 1.00 48.16 73 PRO A C 1
ATOM 583 O O . PRO A 1 73 ? -15.262 8.345 -10.758 1.00 48.16 73 PRO A O 1
ATOM 586 N N . VAL A 1 74 ? -13.667 7.541 -12.132 1.00 48.91 74 VAL A N 1
ATOM 587 C CA . VAL A 1 74 ? -13.645 6.162 -11.629 1.00 48.91 74 VAL A CA 1
ATOM 588 C C . VAL A 1 74 ? -13.073 6.082 -10.212 1.00 48.91 74 VAL A C 1
ATOM 590 O O . VAL A 1 74 ? -13.678 5.428 -9.366 1.00 48.91 74 VAL A O 1
ATOM 593 N N . ASP A 1 75 ? -11.982 6.796 -9.920 1.00 51.81 75 ASP A N 1
ATOM 594 C CA . ASP A 1 75 ? -11.411 6.879 -8.567 1.00 51.81 75 ASP A CA 1
ATOM 595 C C . ASP A 1 75 ? -12.384 7.571 -7.615 1.00 51.81 75 ASP A C 1
ATOM 597 O O . ASP A 1 75 ? -12.542 7.170 -6.469 1.00 51.81 75 ASP A O 1
ATOM 601 N N . THR A 1 76 ? -13.096 8.587 -8.102 1.00 52.72 76 THR A N 1
ATOM 602 C CA . THR A 1 76 ? -14.094 9.318 -7.313 1.00 52.72 76 THR A CA 1
ATOM 603 C C . THR A 1 76 ? -15.282 8.423 -6.957 1.00 52.72 76 THR A C 1
ATOM 605 O O . THR A 1 76 ? -15.694 8.385 -5.800 1.00 52.72 76 THR A O 1
ATOM 608 N N . TYR A 1 77 ? -15.792 7.645 -7.916 1.00 50.62 77 TYR A N 1
ATOM 609 C CA . TYR A 1 77 ? -16.867 6.680 -7.679 1.00 50.62 77 TYR A CA 1
ATO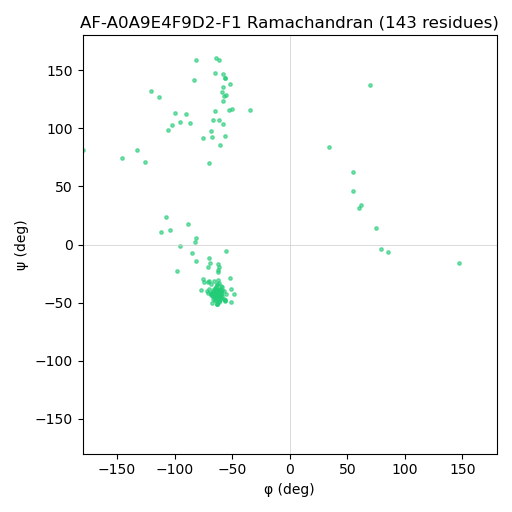M 610 C C . TYR A 1 77 ? -16.422 5.524 -6.774 1.00 50.62 77 TYR A C 1
ATOM 612 O O . TYR A 1 77 ? -17.166 5.114 -5.882 1.00 50.62 77 TYR A O 1
ATOM 620 N N . PHE A 1 78 ? -15.202 5.015 -6.963 1.00 54.78 78 PHE A N 1
ATOM 621 C CA . PHE A 1 78 ? -14.628 3.996 -6.090 1.00 54.78 78 PHE A CA 1
ATOM 622 C C . PHE A 1 78 ? -14.469 4.519 -4.663 1.00 54.78 78 PHE A C 1
ATOM 624 O O . PHE A 1 78 ? -14.931 3.864 -3.736 1.00 54.78 78 PHE A O 1
ATOM 631 N N . ASN A 1 79 ? -13.924 5.725 -4.490 1.00 54.19 79 ASN A N 1
ATOM 632 C CA . ASN A 1 79 ? -13.784 6.376 -3.189 1.00 54.19 79 ASN A CA 1
ATOM 633 C C . ASN A 1 79 ? -15.145 6.623 -2.530 1.00 54.19 79 ASN A C 1
ATOM 635 O O . ASN A 1 79 ? -15.280 6.412 -1.333 1.00 54.19 79 ASN A O 1
ATOM 639 N N . GLN A 1 80 ? -16.175 6.992 -3.297 1.00 54.94 80 GLN A N 1
ATOM 640 C CA . GLN A 1 80 ? -17.540 7.142 -2.783 1.00 54.94 80 GLN A CA 1
ATOM 641 C C . GLN A 1 80 ? -18.160 5.802 -2.378 1.00 54.94 80 GLN A C 1
ATOM 643 O O . GLN A 1 80 ? -18.798 5.717 -1.334 1.00 54.94 80 GLN A O 1
ATOM 648 N N . LYS A 1 81 ? -17.971 4.742 -3.170 1.00 56.16 81 LYS A N 1
ATOM 649 C CA . LYS A 1 81 ? -18.483 3.401 -2.859 1.00 56.16 81 LYS A CA 1
ATOM 650 C C . LYS A 1 81 ? -17.737 2.773 -1.682 1.00 56.16 81 LYS A C 1
ATOM 652 O O . LYS A 1 81 ? -18.364 2.137 -0.844 1.00 56.16 81 LYS A O 1
ATOM 657 N N . LEU A 1 82 ? -16.429 2.994 -1.601 1.00 55.59 82 LEU A N 1
ATOM 658 C CA . LEU A 1 82 ? -15.575 2.614 -0.486 1.00 55.59 82 LEU A CA 1
ATOM 659 C C . LEU A 1 82 ? -15.990 3.358 0.785 1.00 55.59 82 LEU A C 1
ATOM 661 O O . LEU A 1 82 ? -16.275 2.711 1.784 1.00 55.59 82 LEU A O 1
ATOM 665 N N . ALA A 1 83 ? -16.120 4.685 0.724 1.00 56.16 83 ALA A N 1
ATOM 666 C CA . ALA A 1 83 ? -16.601 5.507 1.832 1.00 56.16 83 ALA A CA 1
ATOM 667 C C . ALA A 1 83 ? -18.008 5.091 2.278 1.00 56.16 83 ALA A C 1
ATOM 669 O O . ALA A 1 83 ? -18.268 5.009 3.472 1.00 56.16 83 ALA A O 1
ATOM 670 N N . LYS A 1 84 ? -18.893 4.752 1.335 1.00 56.50 84 LYS A N 1
ATOM 671 C CA . LYS A 1 84 ? -20.242 4.263 1.622 1.00 56.50 84 LYS A CA 1
ATOM 672 C C . LYS A 1 84 ? -20.230 2.891 2.299 1.00 56.50 84 LYS A C 1
ATOM 674 O O . LYS A 1 84 ? -20.883 2.737 3.317 1.00 56.50 84 LYS A O 1
ATOM 679 N N . VAL A 1 85 ? -19.451 1.924 1.809 1.00 55.66 85 VAL A N 1
ATOM 680 C CA . VAL A 1 85 ? -19.287 0.611 2.468 1.00 55.66 85 VAL A CA 1
ATOM 681 C C . VAL A 1 85 ? -18.669 0.773 3.858 1.00 55.66 85 VAL A C 1
ATOM 683 O O . VAL A 1 85 ? -19.104 0.116 4.799 1.00 55.66 85 VAL A O 1
ATOM 686 N N . ILE A 1 86 ? -17.699 1.676 4.004 1.00 52.94 86 ILE A N 1
ATOM 687 C CA . ILE A 1 86 ? -17.092 2.053 5.284 1.00 52.94 86 ILE A CA 1
ATOM 688 C C . ILE A 1 86 ? -18.146 2.627 6.238 1.00 52.94 86 ILE A C 1
ATOM 690 O O . ILE A 1 86 ? -18.207 2.201 7.384 1.00 52.94 86 ILE A O 1
ATOM 694 N N . GLN A 1 87 ? -18.996 3.535 5.761 1.00 55.06 87 GLN A N 1
ATOM 695 C CA . GLN A 1 87 ? -20.025 4.221 6.545 1.00 55.06 87 GLN A CA 1
ATOM 696 C C . GLN A 1 87 ? -21.230 3.324 6.880 1.00 55.06 87 GLN A C 1
ATOM 698 O O . GLN A 1 87 ? -21.823 3.466 7.942 1.00 55.06 87 GLN A O 1
ATOM 703 N N . GLU A 1 88 ? -21.586 2.388 5.998 1.00 54.56 88 GLU A N 1
ATOM 704 C CA . GLU A 1 88 ? -22.683 1.428 6.194 1.00 54.56 88 GLU A CA 1
ATOM 705 C C . GLU A 1 88 ? -22.272 0.228 7.067 1.00 54.56 88 GLU A C 1
ATOM 707 O O . GLU A 1 88 ? -23.137 -0.495 7.555 1.00 54.56 88 GLU A O 1
ATOM 712 N N . SER A 1 89 ? -20.967 0.021 7.296 1.00 53.38 89 SER A N 1
ATOM 713 C CA . SER A 1 89 ? -20.427 -1.118 8.061 1.00 53.38 89 SER A CA 1
ATOM 714 C C . SER A 1 89 ? -19.958 -0.768 9.483 1.00 53.38 89 SER A C 1
ATOM 716 O O . SER A 1 89 ? -19.252 -1.571 10.099 1.00 53.38 89 SER A O 1
ATOM 718 N N . THR A 1 90 ? -20.281 0.411 10.022 1.00 50.03 90 THR A N 1
ATOM 719 C CA . THR A 1 90 ? -19.722 0.849 11.314 1.00 50.03 90 THR A CA 1
ATOM 720 C C . THR A 1 90 ? -20.556 0.437 12.525 1.00 50.03 90 THR A C 1
ATOM 722 O O . THR A 1 90 ? -21.619 1.000 12.762 1.00 50.03 90 THR A O 1
ATOM 725 N N . ASP A 1 91 ? -19.979 -0.462 13.329 1.00 50.09 91 ASP A N 1
ATOM 726 C CA . ASP A 1 91 ? -19.453 -0.113 14.657 1.00 50.09 91 ASP A CA 1
ATOM 727 C C . ASP A 1 91 ? -17.914 -0.280 14.596 1.00 50.09 91 ASP A C 1
ATOM 729 O O . ASP A 1 91 ? -17.406 -1.329 14.193 1.00 50.09 91 ASP A O 1
ATOM 733 N N . ASP A 1 92 ? -17.175 0.764 14.978 1.00 57.94 92 ASP A N 1
ATOM 734 C CA . ASP A 1 92 ? -15.715 0.825 15.182 1.00 57.94 92 ASP A CA 1
ATOM 735 C C . ASP A 1 92 ? -14.771 0.734 13.950 1.00 57.94 92 ASP A C 1
ATOM 737 O O . ASP A 1 92 ? -14.873 -0.135 13.079 1.00 57.94 92 ASP A O 1
ATOM 741 N N . GLY A 1 93 ? -13.729 1.584 13.932 1.00 60.09 93 GLY A N 1
ATOM 742 C CA . GLY A 1 93 ? -12.667 1.651 12.898 1.00 60.09 93 GLY A CA 1
ATOM 743 C C . GLY A 1 93 ? -11.911 0.333 12.638 1.00 60.09 93 GLY A C 1
ATOM 744 O O . GLY A 1 93 ? -11.133 0.212 11.691 1.00 60.09 93 GLY A O 1
ATOM 745 N N . ARG A 1 94 ? -12.199 -0.697 13.439 1.00 68.62 94 ARG A N 1
ATOM 746 C CA . ARG A 1 94 ? -11.752 -2.086 13.301 1.00 68.62 94 ARG A CA 1
ATOM 747 C C . ARG A 1 94 ? -12.277 -2.741 12.026 1.00 68.62 94 ARG A C 1
ATOM 749 O O . ARG A 1 94 ? -11.533 -3.479 11.379 1.00 68.62 94 ARG A O 1
ATOM 756 N N . THR A 1 95 ? -13.523 -2.462 11.647 1.00 73.25 95 THR A N 1
ATOM 757 C CA . THR A 1 95 ? -14.132 -3.026 10.432 1.00 73.25 95 THR A CA 1
ATOM 758 C C . THR A 1 95 ? -13.537 -2.400 9.174 1.00 73.25 95 THR A C 1
ATOM 760 O O . THR A 1 95 ? -13.220 -3.122 8.230 1.00 73.25 95 THR A O 1
ATOM 763 N N . VAL A 1 96 ? -13.286 -1.089 9.205 1.00 74.56 96 VAL A N 1
ATOM 764 C CA . VAL A 1 96 ? -12.638 -0.334 8.121 1.00 74.56 96 VAL A CA 1
ATOM 765 C C . VAL A 1 96 ? -11.212 -0.818 7.895 1.00 74.56 96 VAL A C 1
ATOM 767 O O . VAL A 1 96 ? -10.859 -1.196 6.781 1.00 74.56 96 VAL A O 1
ATOM 770 N N . CYS A 1 97 ? -10.413 -0.893 8.962 1.00 76.88 97 CYS A N 1
ATOM 771 C CA . CYS A 1 97 ? -9.043 -1.385 8.874 1.00 76.88 97 CYS A CA 1
ATOM 772 C C . CYS A 1 97 ? -8.995 -2.823 8.336 1.00 76.88 97 CYS A C 1
ATOM 774 O O . CYS A 1 97 ? -8.202 -3.119 7.447 1.00 76.88 97 CYS A O 1
ATOM 776 N N . ARG A 1 98 ? -9.878 -3.711 8.816 1.00 82.06 98 ARG A N 1
ATOM 777 C CA . ARG A 1 98 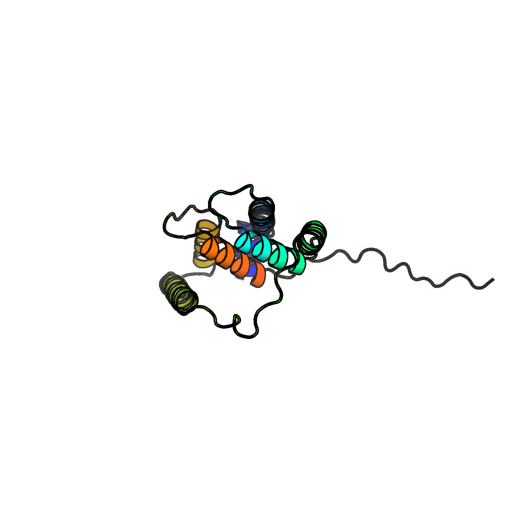? -9.965 -5.096 8.325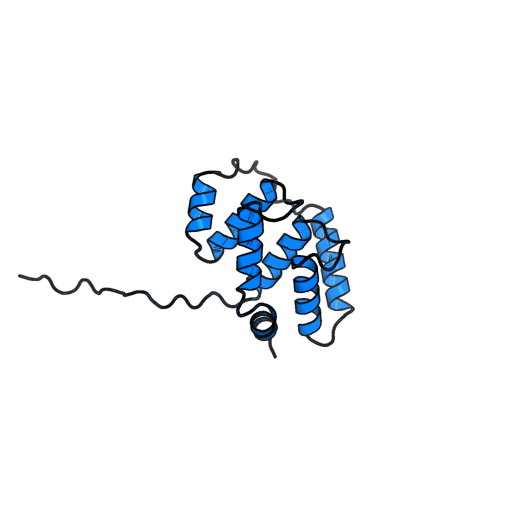 1.00 82.06 98 ARG A CA 1
ATOM 778 C C . ARG A 1 98 ? -10.349 -5.160 6.848 1.00 82.06 98 ARG A C 1
ATOM 780 O O . ARG A 1 98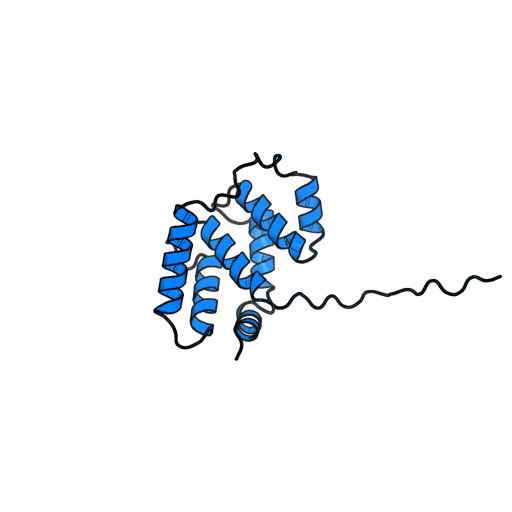 ? -9.794 -5.969 6.115 1.00 82.06 98 ARG A O 1
ATOM 787 N N . PHE A 1 99 ? -11.292 -4.328 6.412 1.00 84.00 99 PHE A N 1
ATOM 788 C CA . PHE A 1 99 ? -11.668 -4.250 5.005 1.00 84.00 99 PHE A CA 1
ATOM 789 C C . PHE A 1 99 ? -10.478 -3.812 4.138 1.00 84.00 99 PHE A C 1
ATOM 791 O O . PHE A 1 99 ? -10.180 -4.478 3.150 1.00 84.00 99 PHE A O 1
ATOM 798 N N . LEU A 1 100 ? -9.777 -2.740 4.520 1.00 85.69 100 LEU A N 1
ATOM 799 C CA . LEU A 1 100 ? -8.637 -2.219 3.759 1.00 85.69 100 LEU A CA 1
ATOM 800 C C . LEU A 1 100 ? -7.484 -3.229 3.689 1.00 85.69 100 LEU A C 1
ATOM 802 O O . LEU A 1 100 ? -6.912 -3.407 2.618 1.00 85.69 100 LEU A O 1
ATOM 806 N N . ILE A 1 101 ? -7.208 -3.945 4.783 1.00 87.06 101 ILE A N 1
ATOM 807 C CA . ILE A 1 101 ? -6.236 -5.050 4.801 1.00 87.06 101 ILE A CA 1
ATOM 808 C C . ILE A 1 101 ? -6.670 -6.158 3.832 1.00 87.06 101 ILE A C 1
ATOM 810 O O . ILE A 1 101 ? -5.903 -6.533 2.954 1.00 87.06 101 ILE A O 1
ATOM 814 N N . ASN A 1 102 ? -7.931 -6.601 3.886 1.00 86.06 102 ASN A N 1
ATOM 815 C CA . ASN A 1 102 ? -8.440 -7.628 2.971 1.00 86.06 102 ASN A CA 1
ATOM 816 C C . ASN A 1 102 ? -8.384 -7.198 1.489 1.00 86.06 102 ASN A C 1
ATOM 818 O O . ASN A 1 102 ? -8.199 -8.041 0.608 1.00 86.06 102 ASN A O 1
ATOM 822 N N . VAL A 1 103 ? -8.563 -5.904 1.196 1.00 86.81 103 VAL A N 1
ATOM 823 C CA . VAL A 1 103 ? -8.363 -5.354 -0.154 1.00 86.81 103 VAL A CA 1
ATOM 824 C C . VAL A 1 103 ? -6.883 -5.408 -0.532 1.00 86.81 103 VAL A C 1
ATOM 826 O O . VAL A 1 103 ? -6.563 -5.931 -1.596 1.00 86.81 103 VAL A O 1
ATOM 829 N N . MET A 1 104 ? -5.987 -4.912 0.323 1.00 90.94 104 MET A N 1
ATOM 830 C CA . MET A 1 104 ? -4.537 -4.902 0.094 1.00 90.94 104 MET A CA 1
ATOM 831 C C . MET A 1 104 ? -3.987 -6.314 -0.157 1.00 90.94 104 MET A C 1
ATOM 833 O O . MET A 1 104 ? -3.302 -6.534 -1.161 1.00 90.94 104 MET A O 1
ATOM 837 N N . ASP A 1 105 ? -4.381 -7.285 0.665 1.00 87.56 105 ASP A N 1
ATOM 838 C CA . ASP A 1 105 ? -3.947 -8.687 0.586 1.00 87.56 105 ASP A CA 1
ATOM 839 C C . ASP A 1 105 ? -4.518 -9.421 -0.637 1.00 87.56 105 ASP A C 1
ATOM 841 O O . ASP A 1 105 ? -4.077 -10.515 -0.983 1.00 87.56 105 ASP A O 1
ATOM 845 N N . GLY A 1 106 ? -5.495 -8.827 -1.330 1.00 84.06 106 GLY A N 1
ATOM 846 C CA . GLY A 1 106 ? -6.167 -9.461 -2.462 1.00 84.06 106 GLY A CA 1
ATOM 847 C C . GLY A 1 106 ? -7.160 -10.552 -2.052 1.00 84.06 106 GLY A C 1
ATOM 848 O O . GLY A 1 106 ? -7.634 -11.293 -2.911 1.00 84.06 106 GLY A O 1
ATOM 849 N N . ALA A 1 107 ? -7.535 -10.626 -0.769 1.00 84.62 107 ALA A N 1
ATOM 850 C CA . ALA A 1 107 ? -8.564 -11.544 -0.274 1.00 84.62 107 ALA A CA 1
ATOM 851 C C . ALA A 1 107 ? -9.943 -11.271 -0.906 1.00 84.62 107 ALA A C 1
ATOM 853 O O . ALA A 1 107 ? -10.805 -12.149 -0.956 1.00 84.62 107 ALA A O 1
ATOM 854 N N . LEU A 1 108 ? -10.154 -10.050 -1.409 1.00 81.38 108 LEU A N 1
ATOM 855 C CA . LEU A 1 108 ? -11.354 -9.645 -2.129 1.00 81.38 108 LEU A CA 1
ATOM 856 C C . LEU A 1 108 ? -11.059 -9.536 -3.635 1.00 81.38 108 LEU A C 1
ATOM 858 O O . LEU A 1 108 ? -10.573 -8.516 -4.122 1.00 81.38 108 LEU A O 1
ATOM 862 N N . SER A 1 109 ? -11.415 -10.575 -4.395 1.00 76.50 109 SER A N 1
ATOM 863 C CA . SER A 1 109 ? -11.102 -10.705 -5.831 1.00 76.50 109 SER A CA 1
ATOM 864 C C . SER A 1 109 ? -11.714 -9.625 -6.736 1.00 76.50 109 SER A C 1
ATOM 866 O O . SER A 1 109 ? -11.261 -9.422 -7.861 1.00 76.50 109 SER A O 1
ATOM 868 N N . ALA A 1 110 ? -12.722 -8.893 -6.254 1.00 79.75 110 ALA A N 1
ATOM 869 C CA . ALA A 1 110 ? -13.331 -7.777 -6.977 1.00 79.75 110 ALA A CA 1
ATOM 870 C C . ALA A 1 110 ? -12.398 -6.554 -7.118 1.00 79.75 110 ALA A C 1
ATOM 872 O O . ALA A 1 110 ? -12.666 -5.663 -7.932 1.00 79.75 110 ALA A O 1
ATOM 873 N N . PHE A 1 111 ? -11.312 -6.484 -6.341 1.00 80.75 111 PHE A N 1
ATOM 874 C CA . PHE A 1 111 ? -10.449 -5.309 -6.267 1.00 80.75 111 PHE A CA 1
ATOM 875 C C . PHE A 1 111 ? -9.192 -5.458 -7.127 1.00 80.75 111 PHE A C 1
ATOM 877 O O . PHE A 1 111 ? -8.293 -6.251 -6.871 1.00 80.75 111 PHE A O 1
ATOM 884 N N . LYS A 1 112 ? -9.134 -4.625 -8.165 1.00 85.19 112 LYS A N 1
ATOM 885 C CA . LYS A 1 112 ? -7.982 -4.467 -9.062 1.00 85.19 112 LYS A CA 1
ATOM 886 C C . LYS A 1 112 ? -6.726 -3.906 -8.355 1.00 85.19 112 LYS A C 1
ATOM 888 O O . LYS A 1 112 ? -6.866 -3.223 -7.343 1.00 85.19 112 LYS A O 1
ATOM 893 N N . PRO A 1 113 ? -5.523 -4.087 -8.937 1.00 85.25 113 PRO A N 1
ATOM 894 C CA . PRO A 1 113 ? -4.240 -3.638 -8.376 1.00 85.25 113 PRO A CA 1
ATOM 895 C C . PRO A 1 113 ? -4.182 -2.184 -7.878 1.00 85.25 113 PRO A C 1
ATOM 897 O O . PRO A 1 113 ? -3.684 -1.941 -6.783 1.00 85.25 113 PRO A O 1
ATOM 900 N N . HIS A 1 114 ? -4.749 -1.218 -8.611 1.00 82.38 114 HIS A N 1
ATOM 901 C CA . HIS A 1 114 ? -4.781 0.182 -8.161 1.00 82.38 114 HIS A CA 1
ATOM 902 C C . HIS A 1 114 ? -5.585 0.371 -6.868 1.00 82.38 114 HIS A C 1
ATOM 904 O O . HIS A 1 114 ? -5.180 1.154 -6.022 1.00 82.38 114 HIS A O 1
ATOM 910 N N . HIS A 1 115 ? -6.661 -0.393 -6.651 1.00 84.88 115 HIS A N 1
ATOM 91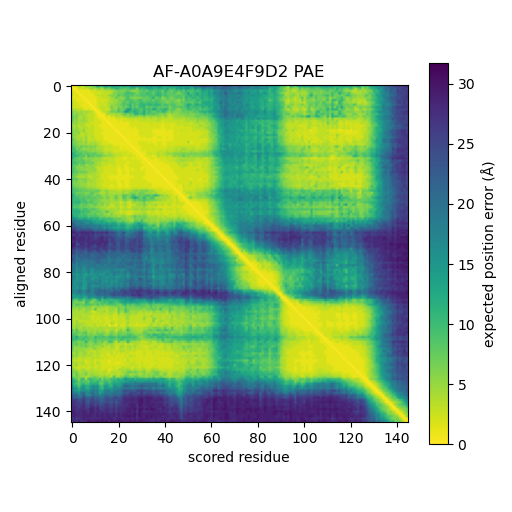1 C CA . HIS A 1 115 ? -7.409 -0.340 -5.392 1.00 84.88 115 HIS A CA 1
ATOM 912 C C . HIS A 1 115 ? -6.601 -0.898 -4.217 1.00 84.88 115 HIS A C 1
ATOM 914 O O . HIS A 1 115 ? -6.723 -0.401 -3.100 1.00 84.88 115 HIS A O 1
ATOM 920 N N . ARG A 1 116 ? -5.768 -1.917 -4.465 1.00 87.81 116 ARG A N 1
ATOM 921 C CA . ARG A 1 116 ? -4.862 -2.485 -3.455 1.00 87.81 116 ARG A CA 1
ATOM 922 C C . ARG A 1 116 ? -3.830 -1.443 -3.017 1.00 87.81 116 ARG A C 1
ATOM 924 O O . ARG A 1 116 ? -3.589 -1.287 -1.825 1.00 87.81 116 ARG A O 1
ATOM 931 N N . LEU A 1 117 ? -3.311 -0.659 -3.967 1.00 85.94 117 LEU A N 1
ATOM 932 C CA . LEU A 1 117 ? -2.454 0.495 -3.677 1.00 85.94 117 LEU A CA 1
ATOM 933 C C . LEU A 1 117 ? -3.191 1.623 -2.952 1.00 85.94 117 LEU A C 1
ATOM 935 O O . LEU A 1 117 ? -2.642 2.188 -2.009 1.00 85.94 117 LEU A O 1
ATOM 939 N N . SER A 1 118 ? -4.429 1.940 -3.341 1.00 84.19 118 SER A N 1
ATOM 940 C CA . SER A 1 118 ? -5.247 2.922 -2.619 1.00 84.19 118 SER A CA 1
ATOM 941 C C . SER A 1 118 ? -5.482 2.500 -1.168 1.00 84.19 118 SER A C 1
ATOM 943 O O . SER A 1 118 ? -5.375 3.334 -0.276 1.00 84.19 118 SER A O 1
ATOM 945 N N . ALA A 1 119 ? -5.735 1.211 -0.915 1.00 83.88 119 ALA A N 1
ATOM 946 C CA . ALA A 1 119 ? -5.899 0.685 0.436 1.00 83.88 119 ALA A CA 1
ATOM 947 C C . ALA A 1 119 ? -4.604 0.779 1.258 1.00 83.88 119 ALA A C 1
ATOM 949 O O . ALA A 1 119 ? -4.642 1.245 2.394 1.00 83.88 119 ALA A O 1
ATOM 950 N N . ALA A 1 120 ? -3.458 0.412 0.675 1.00 85.81 120 ALA A N 1
ATOM 951 C CA . ALA A 1 120 ? -2.154 0.563 1.323 1.00 85.81 120 ALA A CA 1
ATOM 952 C C . ALA A 1 120 ? -1.846 2.031 1.664 1.00 85.81 120 ALA A C 1
ATOM 954 O O . ALA A 1 120 ? -1.403 2.331 2.772 1.00 85.81 120 ALA A O 1
ATOM 955 N N . ARG A 1 121 ? -2.134 2.958 0.741 1.00 85.12 121 ARG A N 1
ATOM 956 C CA . ARG A 1 121 ? -1.989 4.401 0.964 1.00 85.12 121 ARG A CA 1
ATOM 957 C C . ARG A 1 121 ? -2.865 4.893 2.114 1.00 85.12 121 ARG A C 1
ATOM 959 O O . ARG A 1 121 ? -2.364 5.606 2.975 1.00 85.12 121 ARG A O 1
ATOM 966 N N . GLU A 1 122 ? -4.140 4.516 2.129 1.00 82.50 122 GLU A N 1
ATOM 967 C CA . GLU A 1 122 ? -5.081 4.924 3.178 1.00 82.50 122 GLU A CA 1
ATOM 968 C C . GLU A 1 122 ? -4.642 4.398 4.553 1.00 82.50 122 GLU A C 1
ATOM 970 O O . GLU A 1 122 ? -4.638 5.139 5.535 1.00 82.50 122 GLU A O 1
ATOM 975 N N . LEU A 1 123 ? -4.202 3.136 4.626 1.00 83.25 123 LEU A N 1
ATOM 976 C CA . LEU A 1 123 ? -3.655 2.556 5.854 1.00 83.25 123 LEU A CA 1
ATOM 977 C C . LEU A 1 123 ? -2.404 3.315 6.323 1.00 83.25 123 LEU A C 1
ATOM 979 O O . LEU A 1 123 ? -2.283 3.608 7.508 1.00 83.25 123 LEU A O 1
ATOM 983 N N . LEU A 1 124 ? -1.508 3.678 5.401 1.00 80.81 124 LEU A N 1
ATOM 984 C CA . LEU A 1 124 ? -0.296 4.449 5.688 1.00 80.81 124 LEU A CA 1
ATOM 985 C C . LEU A 1 124 ? -0.593 5.865 6.190 1.00 80.81 124 LEU A C 1
ATOM 987 O O . LEU A 1 124 ? -0.023 6.279 7.198 1.00 80.81 124 LEU A O 1
ATOM 991 N N . GLU A 1 125 ? -1.483 6.604 5.526 1.00 77.06 125 GLU A N 1
ATOM 992 C CA . GLU A 1 125 ? -1.833 7.985 5.897 1.00 77.06 125 GLU A CA 1
ATOM 993 C C . GLU A 1 125 ? -2.475 8.084 7.291 1.00 77.06 125 GLU A C 1
ATOM 995 O O . GLU A 1 125 ? -2.380 9.129 7.933 1.00 77.06 125 GLU A O 1
ATOM 1000 N N . ASN A 1 126 ? -3.068 6.991 7.779 1.00 74.00 126 ASN A N 1
ATOM 1001 C CA . ASN A 1 126 ? -3.648 6.894 9.117 1.00 74.00 126 ASN A CA 1
ATOM 1002 C C . ASN A 1 126 ? -2.695 6.286 10.168 1.00 74.00 126 ASN A C 1
ATOM 1004 O O . ASN A 1 126 ? -3.071 6.193 11.342 1.00 74.00 126 ASN A O 1
ATOM 1008 N N . MET A 1 127 ? -1.473 5.892 9.788 1.00 69.62 127 MET A N 1
ATOM 1009 C CA . MET A 1 127 ? -0.423 5.560 10.750 1.00 69.62 127 MET A CA 1
ATOM 1010 C C . MET A 1 127 ? 0.293 6.829 11.226 1.00 69.62 127 MET A C 1
ATOM 1012 O O . MET A 1 127 ? 0.556 7.729 10.422 1.00 69.62 127 MET A O 1
ATOM 1016 N N . PRO A 1 128 ? 0.658 6.916 12.516 1.00 61.00 128 PRO A N 1
ATOM 1017 C CA . PRO A 1 128 ? 1.595 7.933 12.961 1.00 61.00 128 PRO A CA 1
ATOM 1018 C C . PRO A 1 128 ? 2.915 7.782 12.183 1.00 61.00 128 PRO A C 1
ATOM 1020 O O . PRO A 1 128 ? 3.291 6.665 11.813 1.00 61.00 128 PRO A O 1
ATOM 1023 N N . PRO A 1 129 ? 3.622 8.889 11.900 1.00 55.44 129 PRO A N 1
ATOM 1024 C CA . PRO A 1 129 ? 4.909 8.822 11.224 1.00 55.44 129 PRO A CA 1
ATOM 1025 C C . PRO A 1 129 ? 5.859 7.907 12.011 1.00 55.44 129 PRO A C 1
ATOM 1027 O O . PRO A 1 129 ? 5.818 7.920 13.247 1.00 55.44 129 PRO A O 1
ATOM 1030 N N . PRO A 1 130 ? 6.710 7.119 11.327 1.00 53.31 130 PRO A N 1
ATOM 1031 C CA . PRO A 1 130 ? 7.672 6.270 12.009 1.00 53.31 130 PRO A CA 1
ATOM 1032 C C . PRO A 1 130 ? 8.516 7.139 12.940 1.00 53.31 130 PRO A C 1
ATOM 1034 O O . PRO A 1 130 ? 9.053 8.169 12.525 1.00 53.31 130 PRO A O 1
ATOM 1037 N N . VAL A 1 131 ? 8.619 6.739 14.209 1.00 51.34 131 VAL A N 1
ATOM 1038 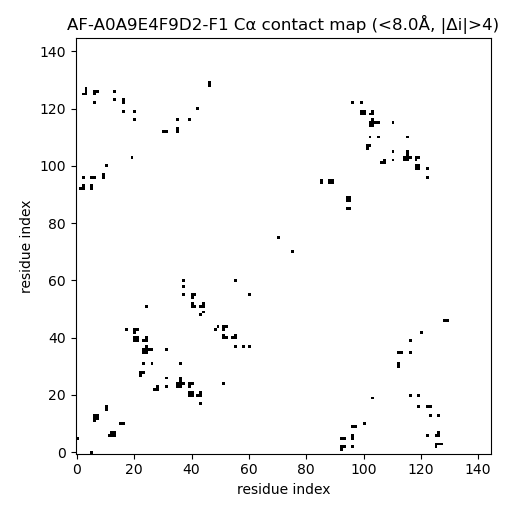C CA . VAL A 1 131 ? 9.536 7.375 15.156 1.00 51.34 131 VAL A CA 1
ATOM 1039 C C . VAL A 1 131 ? 10.939 7.031 14.678 1.00 51.34 131 VAL A C 1
ATOM 1041 O O . VAL A 1 131 ? 11.468 5.966 14.984 1.00 51.34 131 VAL A O 1
ATOM 1044 N N . VAL A 1 132 ? 11.529 7.901 13.859 1.00 47.50 132 VAL A N 1
ATOM 1045 C CA . VAL A 1 132 ? 12.930 7.771 13.474 1.00 47.50 132 VAL A CA 1
ATOM 1046 C C . VAL A 1 132 ? 13.731 7.969 14.761 1.00 47.50 132 VAL A C 1
ATOM 1048 O O . VAL A 1 132 ? 13.657 9.056 15.343 1.00 47.50 132 VAL A O 1
ATOM 1051 N N . PRO A 1 133 ? 14.464 6.958 15.265 1.00 42.59 133 PRO A N 1
ATOM 1052 C CA . PRO A 1 133 ? 15.379 7.198 16.366 1.00 42.59 133 PRO A CA 1
ATOM 1053 C C . PRO A 1 133 ? 16.357 8.267 15.889 1.00 42.59 133 PRO A C 1
ATOM 1055 O O . PRO A 1 133 ? 16.965 8.106 14.830 1.00 42.59 133 PRO A O 1
ATOM 1058 N N . ALA A 1 134 ? 16.455 9.373 16.629 1.00 42.56 134 ALA A N 1
ATOM 1059 C CA . ALA A 1 134 ? 17.364 10.467 16.324 1.00 42.56 134 ALA A CA 1
ATOM 1060 C C . ALA A 1 134 ? 18.793 9.910 16.239 1.00 42.56 134 ALA A C 1
ATOM 1062 O O . ALA A 1 134 ? 19.477 9.741 17.247 1.00 42.56 134 ALA A O 1
ATOM 1063 N N . LYS A 1 135 ? 19.233 9.548 15.031 1.00 44.50 135 LYS A N 1
ATOM 1064 C CA . LYS A 1 135 ? 20.601 9.118 14.773 1.00 44.50 135 LYS A CA 1
ATOM 1065 C C . LYS A 1 135 ? 21.482 10.337 14.998 1.00 44.50 135 LYS A C 1
ATOM 1067 O O . LY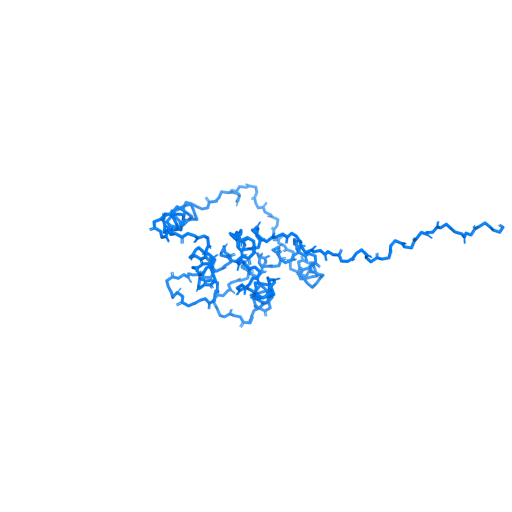S A 1 135 ? 21.459 11.260 14.196 1.00 44.50 135 LYS A O 1
ATOM 1072 N N . ASN A 1 136 ? 22.215 10.301 16.108 1.00 45.75 136 ASN A N 1
ATOM 1073 C CA . ASN A 1 136 ? 23.439 11.041 16.388 1.00 45.75 136 ASN A CA 1
ATOM 1074 C C . ASN A 1 136 ? 23.498 12.439 15.755 1.00 45.75 136 ASN A C 1
ATOM 1076 O O . ASN A 1 136 ? 24.158 12.648 14.737 1.00 45.75 136 ASN A O 1
ATOM 1080 N N . LEU A 1 137 ? 22.895 13.414 16.438 1.00 43.81 137 LEU A N 1
ATOM 1081 C CA . LEU A 1 137 ? 23.447 14.766 16.456 1.00 43.81 137 LEU A CA 1
ATOM 1082 C C . LEU A 1 137 ? 24.853 14.661 17.066 1.00 43.81 137 LEU A C 1
ATOM 1084 O O . LEU A 1 137 ? 25.027 14.784 18.274 1.00 43.81 137 LEU A O 1
ATOM 1088 N N . ILE A 1 138 ? 25.853 14.356 16.238 1.00 46.34 138 ILE A N 1
ATOM 1089 C CA . ILE A 1 138 ? 27.242 14.640 16.580 1.00 46.34 138 ILE A CA 1
ATOM 1090 C C . ILE A 1 138 ? 27.333 16.161 16.545 1.00 46.34 138 ILE A C 1
ATOM 1092 O O . ILE A 1 138 ? 27.418 16.771 15.479 1.00 46.34 138 ILE A O 1
ATOM 1096 N N . THR A 1 139 ? 27.233 16.777 17.717 1.00 42.34 139 THR A N 1
ATOM 1097 C CA . THR A 1 139 ? 27.632 18.159 17.937 1.00 42.34 139 THR A CA 1
ATOM 1098 C C . THR A 1 139 ? 29.106 18.271 17.559 1.00 42.34 139 THR A C 1
ATOM 1100 O O . THR A 1 139 ? 29.989 17.820 18.283 1.00 42.34 139 THR A O 1
ATOM 1103 N N . LEU A 1 140 ? 29.374 18.844 16.386 1.00 43.53 140 LEU A N 1
ATOM 1104 C CA . LEU A 1 140 ? 30.678 19.385 16.010 1.00 43.53 140 LEU A CA 1
ATOM 1105 C C . LEU A 1 140 ? 30.932 20.651 16.843 1.00 43.53 140 LEU A C 1
ATOM 1107 O O . LEU A 1 140 ? 30.903 21.765 16.334 1.00 43.53 140 LEU A O 1
ATOM 1111 N N . GLU A 1 141 ? 31.162 20.482 18.139 1.00 48.78 141 GLU A N 1
ATOM 1112 C CA . GLU A 1 141 ? 31.771 21.502 18.987 1.00 48.78 141 GLU A CA 1
ATOM 1113 C C . GLU A 1 141 ? 32.870 20.838 19.801 1.00 48.78 141 GLU A C 1
ATOM 1115 O O . GLU A 1 141 ? 32.642 20.446 20.932 1.00 48.78 141 GLU A O 1
ATOM 1120 N N . GLU A 1 142 ? 34.042 20.657 19.188 1.00 49.50 142 GLU A N 1
ATOM 1121 C CA . GLU A 1 142 ? 35.347 20.713 19.863 1.00 49.50 142 GLU A CA 1
ATOM 1122 C C . GLU A 1 142 ? 36.465 20.469 18.842 1.00 49.50 142 GLU A C 1
ATOM 1124 O O . GLU A 1 142 ? 37.019 19.383 18.692 1.00 49.50 142 GLU A O 1
ATOM 1129 N N . THR A 1 143 ? 36.829 21.513 18.099 1.00 45.62 143 THR A N 1
ATOM 1130 C CA . THR A 1 143 ? 38.213 21.656 17.626 1.00 45.62 143 THR A CA 1
ATOM 1131 C C . THR A 1 143 ? 38.572 23.138 17.602 1.00 45.62 143 THR A C 1
ATOM 1133 O O . THR A 1 143 ? 38.607 23.786 16.561 1.00 45.62 143 THR A O 1
ATOM 1136 N N . ARG A 1 144 ? 38.797 23.697 18.794 1.00 47.72 144 ARG A N 1
ATOM 1137 C CA . ARG A 1 144 ? 39.691 24.845 18.967 1.00 47.72 144 ARG A CA 1
ATOM 1138 C C . ARG A 1 144 ? 41.000 24.298 19.526 1.00 47.72 144 ARG A C 1
ATOM 1140 O O . ARG A 1 144 ? 41.062 23.957 20.704 1.00 47.72 144 ARG A O 1
ATOM 1147 N N . LEU A 1 145 ? 41.996 24.185 18.654 1.00 48.53 145 LEU A N 1
ATOM 1148 C CA . LEU A 1 145 ? 43.413 24.226 19.007 1.00 48.53 145 LEU A CA 1
ATOM 1149 C C . LEU A 1 145 ? 43.968 25.548 18.481 1.00 48.53 145 LEU A C 1
ATOM 1151 O O . LEU A 1 145 ? 43.561 25.928 17.358 1.00 48.53 145 LEU A O 1
#

pLDDT: mean 70.39, std 16.11, range [37.53, 91.75]

Solvent-accessible surface area (backbone atoms only — not comparable to full-atom values): 8659 Å² total; per-residue (Å²): 134,54,58,39,58,49,43,34,74,72,29,63,72,45,46,55,52,52,51,51,33,49,33,45,46,71,65,75,46,89,83,63,51,73,70,53,19,53,51,27,25,57,57,37,39,78,69,74,34,65,71,30,49,50,50,45,67,79,52,59,76,73,81,75,64,93,72,76,84,60,74,47,74,65,55,53,50,49,51,49,52,48,50,45,54,47,66,74,55,64,76,60,61,61,49,49,51,51,49,35,48,36,38,46,74,49,76,40,80,90,56,54,60,70,54,22,51,50,29,42,49,55,56,51,75,52,40,76,78,80,83,72,74,83,77,71,86,73,75,90,78,84,84,86,129

Secondary structure (DSSP, 8-state):
--HHHHHHHHHTTTHHHHHHHHHHHTT-STT--HHHHHHHHHHHHTTT-HHHHHHHHHSPPP---TTTTS--HHHHHHHHHHHHHHHHT-SSHHHHHHHHHHHHTT-STT--HHHHHHHHHHHHHTSPPP---------------

Radius of gyration: 18.4 Å; Cα contacts (8 Å, |Δi|>4): 113; chains: 1; bounding box: 66×36×39 Å

Foldseek 3Di:
DDLQVLLCVPCVHLVVLLVLLVCLLVVVDPQRDPVSNLLSLVLVVVLVDVVSVVSCVVVPPDDDDPPPVPCPVVNVVVVVVLVVCVVVPDDDSNVNLVVLVCLLVCVPVVHHPVSNSVSSSVSVVRHDRPPDPPPDPPPPPDDDD